Protein AF-A0AAV0WWR8-F1 (afdb_monomer_lite)

Sequence (101 aa):
MCLQFKRTRKQPNRYENFVVLEKTGEENEGECNIGTEEEYWRRVAYYRIIDTLIINLKSRFSTESLLLATSIDSFLKMDLKNSEYFINQYQENCENLKIFF

Structure (mmCIF, N/CA/C/O backbone):
data_AF-A0AAV0WWR8-F1
#
_entry.id   AF-A0AAV0WWR8-F1
#
loop_
_atom_site.group_PDB
_atom_site.id
_atom_site.type_symbol
_atom_site.label_atom_id
_atom_site.label_alt_id
_atom_site.label_comp_id
_atom_site.label_asym_id
_atom_site.label_entity_id
_atom_site.label_seq_id
_atom_site.pdbx_PDB_ins_code
_atom_site.Cartn_x
_atom_site.Cartn_y
_atom_site.Cartn_z
_atom_site.occupancy
_atom_site.B_iso_or_equiv
_atom_site.auth_seq_id
_atom_site.auth_comp_id
_atom_site.auth_asym_id
_atom_site.auth_atom_id
_atom_site.pdbx_PDB_model_num
ATOM 1 N N . MET A 1 1 ? -23.432 39.326 -24.825 1.00 35.78 1 MET A N 1
ATOM 2 C CA . MET A 1 1 ? -22.090 39.025 -25.371 1.00 35.78 1 MET A CA 1
ATOM 3 C C . MET A 1 1 ? -21.437 37.988 -24.472 1.00 35.78 1 MET A C 1
ATOM 5 O O . MET A 1 1 ? -21.212 38.285 -23.308 1.00 35.78 1 MET A O 1
ATOM 9 N N . CYS A 1 2 ? -21.210 36.769 -24.964 1.00 38.88 2 CYS A N 1
ATOM 10 C CA . CYS A 1 2 ? -20.562 35.703 -24.195 1.00 38.88 2 CYS A CA 1
ATOM 11 C C . CYS A 1 2 ? -19.036 35.831 -24.307 1.00 38.88 2 CYS A C 1
ATOM 13 O O . CYS A 1 2 ? -18.501 35.772 -25.411 1.00 38.88 2 CYS A O 1
ATOM 15 N N . LEU A 1 3 ? -18.338 35.987 -23.180 1.00 51.50 3 LEU A N 1
ATOM 16 C CA . LEU A 1 3 ? -16.876 35.920 -23.124 1.00 51.50 3 LEU A CA 1
ATOM 17 C C . LEU A 1 3 ? -16.445 34.447 -23.089 1.00 51.50 3 LEU A C 1
ATOM 19 O O . LEU A 1 3 ? -16.600 33.759 -22.082 1.00 51.50 3 LEU A O 1
ATOM 23 N N . GLN A 1 4 ? -15.917 33.950 -24.206 1.00 57.00 4 GLN A N 1
ATOM 24 C CA . GLN A 1 4 ? -15.276 32.638 -24.280 1.00 57.00 4 GLN A CA 1
ATOM 25 C C . GLN A 1 4 ? -13.902 32.698 -23.600 1.00 57.00 4 GLN A C 1
ATOM 27 O O . GLN A 1 4 ? -12.932 33.186 -24.179 1.00 57.00 4 GLN A O 1
ATOM 32 N N . PHE A 1 5 ? -13.787 32.150 -22.390 1.00 59.22 5 PHE A N 1
ATOM 33 C CA . PHE A 1 5 ? -12.481 31.838 -21.810 1.00 59.22 5 PHE A CA 1
ATOM 34 C C . PHE A 1 5 ? -11.901 30.605 -22.515 1.00 59.22 5 PHE A C 1
ATOM 36 O O . PHE A 1 5 ? -12.235 29.459 -22.207 1.00 59.22 5 PHE A O 1
ATOM 43 N N . LYS A 1 6 ? -11.028 30.842 -23.500 1.00 64.75 6 LYS A N 1
ATOM 44 C CA . LYS A 1 6 ? -10.197 29.801 -24.117 1.00 64.75 6 LYS A CA 1
ATOM 45 C C . LYS A 1 6 ? -9.261 29.248 -23.037 1.00 64.75 6 LYS A C 1
ATOM 47 O O . LYS A 1 6 ? -8.410 29.973 -22.531 1.00 64.75 6 LYS A O 1
ATOM 52 N N . ARG A 1 7 ? -9.411 27.972 -22.667 1.00 64.69 7 ARG A N 1
ATOM 53 C CA . ARG A 1 7 ? -8.476 27.299 -21.751 1.00 64.69 7 ARG A CA 1
ATOM 54 C C . ARG A 1 7 ? -7.090 27.244 -22.398 1.00 64.69 7 ARG A C 1
ATOM 56 O O . ARG A 1 7 ? -6.886 26.495 -23.350 1.00 64.69 7 ARG A O 1
ATOM 63 N N . THR A 1 8 ? -6.134 28.004 -21.877 1.00 64.69 8 THR A N 1
ATOM 64 C CA . THR A 1 8 ? -4.715 27.868 -22.220 1.00 64.69 8 THR A CA 1
ATOM 65 C C . THR A 1 8 ? -4.133 26.712 -21.418 1.00 64.69 8 THR A C 1
ATOM 67 O O . THR A 1 8 ? -4.041 26.760 -20.193 1.00 64.69 8 THR A O 1
ATOM 70 N N . ARG A 1 9 ? -3.769 25.631 -22.109 1.00 60.53 9 ARG A N 1
ATOM 71 C CA . ARG A 1 9 ? -3.158 24.450 -21.497 1.00 60.53 9 ARG A CA 1
ATOM 72 C C . ARG A 1 9 ? -1.724 24.810 -21.092 1.00 60.53 9 ARG A C 1
ATOM 74 O O . ARG A 1 9 ? -0.856 24.892 -21.954 1.00 60.53 9 ARG A O 1
ATOM 81 N N . LYS A 1 10 ? -1.468 25.055 -19.803 1.00 65.12 10 LYS A N 1
ATOM 82 C CA . LYS A 1 10 ? -0.091 25.115 -19.290 1.00 65.12 10 LYS A CA 1
ATOM 83 C C . LYS A 1 10 ? 0.452 23.688 -19.251 1.00 65.12 10 LYS A C 1
ATOM 85 O O . LYS A 1 10 ? -0.180 22.812 -18.661 1.00 65.12 10 LYS A O 1
ATOM 90 N N . GLN A 1 11 ? 1.568 23.440 -19.934 1.00 56.38 11 GLN A N 1
ATOM 91 C CA . GLN A 1 11 ? 2.267 22.164 -19.808 1.00 56.38 11 GLN A CA 1
ATOM 92 C C . GLN A 1 11 ? 2.705 21.969 -18.346 1.00 56.38 11 GLN A C 1
ATOM 94 O O . GLN A 1 11 ? 3.025 22.953 -17.675 1.00 56.38 11 GLN A O 1
ATOM 99 N N . PRO A 1 12 ? 2.681 20.735 -17.820 1.00 56.72 12 PRO A N 1
ATOM 100 C CA . PRO A 1 12 ? 3.193 20.474 -16.484 1.00 56.72 12 PRO A CA 1
ATOM 101 C C . PRO A 1 12 ? 4.699 20.771 -16.451 1.00 56.72 12 PRO A C 1
ATOM 103 O O . PRO A 1 12 ? 5.452 20.231 -17.255 1.00 56.72 12 PRO A O 1
ATOM 106 N N . ASN A 1 13 ? 5.136 21.585 -15.486 1.00 59.31 13 ASN A N 1
ATOM 107 C CA . ASN A 1 13 ? 6.536 21.982 -15.251 1.00 59.31 13 ASN A CA 1
ATOM 108 C C . ASN A 1 13 ? 7.477 20.819 -14.864 1.00 59.31 13 ASN A C 1
ATOM 110 O O . ASN A 1 13 ? 8.601 21.052 -14.440 1.00 59.31 13 ASN A O 1
ATOM 114 N N . ARG A 1 14 ? 7.035 19.561 -14.957 1.00 58.59 14 ARG A N 1
ATOM 115 C CA . ARG A 1 14 ? 7.737 18.404 -14.390 1.00 58.59 14 ARG A CA 1
ATOM 116 C C . ARG A 1 14 ? 8.264 17.463 -15.470 1.00 58.59 14 ARG A C 1
ATOM 118 O O . ARG A 1 14 ? 7.955 16.276 -15.472 1.00 58.59 14 ARG A O 1
ATOM 125 N N . TYR A 1 15 ? 9.077 18.007 -16.366 1.00 58.41 15 TYR A N 1
ATOM 126 C CA . TYR A 1 15 ? 9.932 17.231 -17.265 1.00 58.41 15 TYR A CA 1
ATOM 127 C C . TYR A 1 15 ? 11.335 17.848 -17.290 1.00 58.41 15 TYR A C 1
ATOM 129 O O . TYR A 1 15 ? 11.802 18.306 -18.324 1.00 58.41 15 TYR A O 1
ATOM 137 N N . GLU A 1 16 ? 12.010 17.884 -16.139 1.00 54.75 16 GLU A N 1
ATOM 138 C CA . GLU A 1 16 ? 13.373 18.436 -16.032 1.00 54.75 16 GLU A CA 1
ATOM 139 C C . GLU A 1 16 ? 14.470 17.507 -16.577 1.00 54.75 16 GLU A C 1
ATOM 141 O O . GLU A 1 16 ? 15.629 17.886 -16.583 1.00 54.75 16 GLU A O 1
ATOM 146 N N . ASN A 1 17 ? 14.143 16.315 -17.085 1.00 54.00 17 ASN A N 1
ATOM 147 C CA . ASN A 1 17 ? 15.151 15.380 -17.590 1.00 54.00 17 ASN A CA 1
ATOM 148 C C . ASN A 1 17 ? 14.692 14.705 -18.884 1.00 54.00 17 ASN A C 1
ATOM 150 O O . ASN A 1 17 ? 14.363 13.518 -18.892 1.00 54.00 17 ASN A O 1
ATOM 154 N N . PHE A 1 18 ? 14.673 15.442 -19.993 1.00 57.75 18 PHE A N 1
ATOM 155 C CA . PHE A 1 18 ? 14.792 14.809 -21.303 1.00 57.75 18 PHE A CA 1
ATOM 156 C C . PHE A 1 18 ? 16.233 14.990 -21.780 1.00 57.75 18 PHE A C 1
ATOM 158 O O . PHE A 1 18 ? 16.715 16.107 -21.933 1.00 57.75 18 PHE A O 1
ATOM 165 N N . VAL A 1 19 ? 16.942 13.880 -21.981 1.00 57.47 19 VAL A N 1
ATOM 166 C CA . VAL A 1 19 ? 18.225 13.917 -22.685 1.00 57.47 19 VAL A CA 1
ATOM 167 C C . VAL A 1 19 ? 17.886 14.075 -24.159 1.00 57.47 19 VAL A C 1
ATOM 169 O O . VAL A 1 19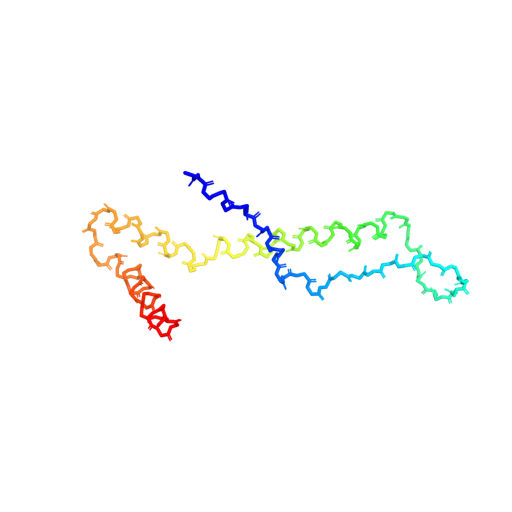 ? 17.380 13.145 -24.789 1.00 57.47 19 VAL A O 1
ATOM 172 N N . VAL A 1 20 ? 18.109 15.275 -24.686 1.00 48.94 20 VAL A N 1
ATOM 173 C CA . VAL A 1 20 ? 18.100 15.527 -26.125 1.00 48.94 20 VAL A CA 1
ATOM 174 C C . VAL A 1 20 ? 19.257 14.732 -26.722 1.00 48.94 20 VAL A C 1
ATOM 176 O O . VAL A 1 20 ? 20.417 15.080 -26.534 1.00 48.94 20 VAL A O 1
ATOM 179 N N . 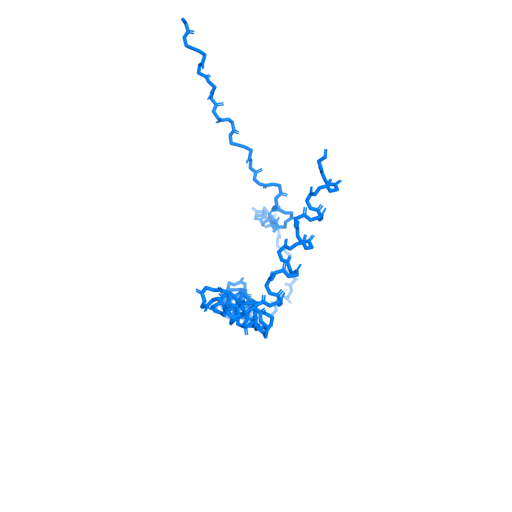LEU A 1 21 ? 18.953 13.635 -27.412 1.00 48.34 21 LEU A N 1
ATOM 180 C CA . LEU A 1 21 ? 19.919 12.976 -28.286 1.00 48.34 21 LEU A CA 1
ATOM 181 C C . LEU A 1 21 ? 19.866 13.685 -29.641 1.00 48.34 21 LEU A C 1
ATOM 183 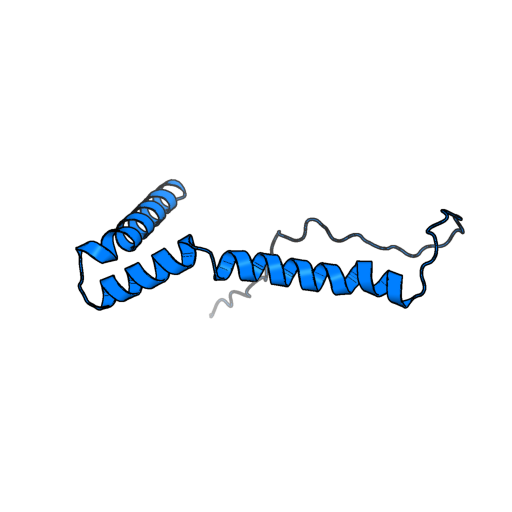O O . LEU A 1 21 ? 19.185 13.243 -30.565 1.00 48.34 21 LEU A O 1
ATOM 187 N N . GLU A 1 22 ? 20.552 14.822 -29.736 1.00 44.53 22 GLU A N 1
ATOM 188 C CA . GLU A 1 22 ? 20.887 15.432 -31.020 1.00 44.53 22 GLU A CA 1
ATOM 189 C C . GLU A 1 22 ? 21.882 14.511 -31.734 1.00 44.53 22 GLU A C 1
ATOM 191 O O . GLU A 1 22 ? 23.047 14.400 -31.357 1.00 44.53 22 GLU A O 1
A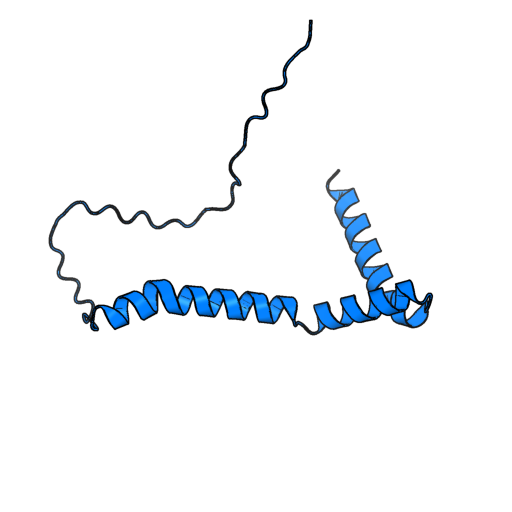TOM 196 N N . LYS A 1 23 ? 21.413 13.805 -32.767 1.00 61.66 23 LYS A N 1
ATOM 197 C CA . LYS A 1 23 ? 22.304 13.221 -33.770 1.00 61.66 23 LYS A CA 1
ATOM 198 C C . LYS A 1 23 ? 22.710 14.331 -34.733 1.00 61.66 23 LYS A C 1
ATOM 200 O O . LYS A 1 23 ? 22.009 14.586 -35.709 1.00 61.66 23 LYS A O 1
ATOM 205 N N . THR A 1 24 ? 23.868 14.923 -34.482 1.00 47.69 24 THR A N 1
ATOM 206 C CA . THR A 1 24 ? 24.625 15.657 -35.500 1.00 47.69 24 THR A CA 1
ATOM 207 C C . THR A 1 24 ? 26.046 15.117 -35.464 1.00 47.69 24 THR A C 1
ATOM 209 O O . THR A 1 24 ? 26.644 15.027 -34.397 1.00 47.69 24 THR 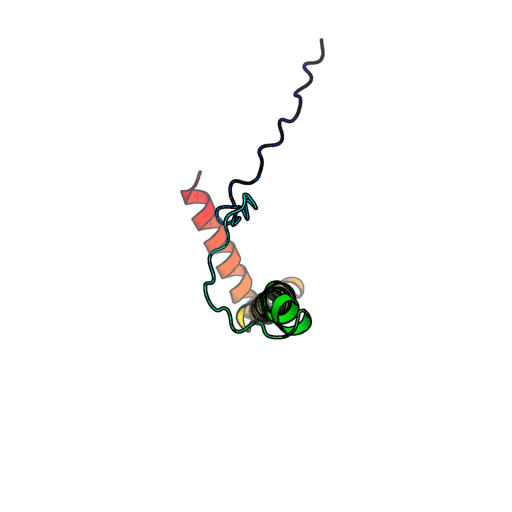A O 1
ATOM 212 N N . GLY A 1 25 ? 26.495 14.597 -36.606 1.00 50.38 25 GLY A N 1
ATOM 213 C CA . GLY A 1 25 ? 27.624 13.681 -36.690 1.00 50.38 25 GLY A CA 1
ATOM 214 C C . GLY A 1 25 ? 28.963 14.274 -36.275 1.00 50.38 25 GLY A C 1
ATOM 215 O O . GLY A 1 25 ? 29.290 15.386 -36.659 1.00 50.38 25 GLY A O 1
ATOM 216 N N . GLU A 1 26 ? 29.735 13.470 -35.555 1.00 42.44 26 GLU A N 1
ATOM 217 C CA . GLU A 1 26 ? 31.140 13.186 -35.841 1.00 42.44 26 GLU A CA 1
ATOM 218 C C . GLU A 1 26 ? 31.528 11.958 -35.012 1.00 42.44 26 GLU A C 1
ATOM 220 O O . GLU A 1 26 ? 31.105 11.800 -33.863 1.00 42.44 26 GLU A O 1
ATOM 225 N N . GLU A 1 27 ? 32.248 11.041 -35.642 1.00 51.06 27 GLU A N 1
ATOM 226 C CA . GLU A 1 27 ? 32.676 9.763 -35.088 1.00 51.06 27 GLU A CA 1
ATOM 227 C C . GLU A 1 27 ? 33.532 10.015 -33.841 1.00 51.06 27 GLU A C 1
ATOM 229 O O . GLU A 1 27 ? 34.658 10.490 -33.931 1.00 51.06 27 GLU A O 1
ATOM 234 N N . ASN A 1 28 ? 32.994 9.719 -32.659 1.00 42.88 28 ASN A N 1
ATOM 235 C CA . ASN A 1 28 ? 33.811 9.526 -31.471 1.00 42.88 28 ASN A CA 1
ATOM 236 C C . ASN A 1 28 ? 33.642 8.079 -31.036 1.00 42.88 28 ASN A C 1
ATOM 238 O O . ASN A 1 28 ? 32.622 7.694 -30.457 1.00 42.88 28 ASN A O 1
ATOM 242 N N . GLU A 1 29 ? 34.668 7.295 -31.354 1.00 47.41 29 GLU A N 1
ATOM 243 C CA . GLU A 1 29 ? 34.975 5.981 -30.801 1.00 47.41 29 GLU A CA 1
ATOM 244 C C . GLU A 1 29 ? 35.194 6.102 -29.283 1.00 47.41 29 GLU A C 1
ATOM 246 O O . GLU A 1 29 ? 36.294 5.987 -28.755 1.00 47.41 29 GLU A O 1
ATOM 251 N N . GLY A 1 30 ? 34.122 6.374 -28.545 1.00 45.91 30 GLY A N 1
ATOM 252 C CA . GLY A 1 30 ? 34.030 5.957 -27.162 1.00 45.91 30 GLY A CA 1
ATOM 253 C C . GLY A 1 30 ? 33.574 4.514 -27.199 1.00 45.91 30 GLY A C 1
ATOM 254 O O . GLY A 1 30 ? 32.393 4.278 -27.453 1.00 45.91 30 GLY A O 1
ATOM 255 N N . GLU A 1 31 ? 34.501 3.577 -26.993 1.00 51.44 31 GLU A N 1
ATOM 256 C CA . GLU A 1 31 ? 34.247 2.148 -26.795 1.00 51.44 31 GLU A CA 1
ATOM 257 C C . GLU A 1 31 ? 33.182 1.934 -25.706 1.00 51.44 31 GLU A C 1
ATOM 259 O O . GLU A 1 31 ? 33.442 1.609 -24.548 1.00 51.44 31 GLU A O 1
ATOM 264 N N . CYS A 1 32 ? 31.920 2.080 -26.084 1.00 48.47 32 CYS A N 1
ATOM 265 C CA . CYS A 1 32 ? 30.866 1.299 -25.497 1.00 48.47 32 CYS A CA 1
ATOM 266 C C . CYS A 1 32 ? 31.180 -0.097 -26.007 1.00 48.47 32 CYS A C 1
ATOM 268 O O . CYS A 1 32 ? 31.147 -0.304 -27.214 1.00 48.47 32 CYS A O 1
ATOM 270 N N . ASN A 1 33 ? 31.528 -1.040 -25.135 1.00 57.12 33 ASN A N 1
ATOM 271 C CA . ASN A 1 33 ? 31.433 -2.448 -25.501 1.00 57.12 33 ASN A CA 1
ATOM 272 C C . ASN A 1 33 ? 30.026 -2.632 -26.078 1.00 57.12 33 ASN A C 1
ATOM 274 O O . ASN A 1 33 ? 29.051 -2.569 -25.323 1.00 57.12 33 ASN A O 1
ATOM 278 N N . ILE A 1 34 ? 29.918 -2.720 -27.409 1.00 57.69 34 ILE A N 1
ATOM 279 C CA . ILE A 1 34 ? 28.649 -2.883 -28.104 1.00 57.69 34 ILE A CA 1
ATOM 280 C C . ILE A 1 34 ? 28.261 -4.326 -27.820 1.00 57.69 34 ILE A C 1
ATOM 282 O O . ILE A 1 34 ? 28.508 -5.244 -28.598 1.00 57.69 34 ILE A O 1
ATOM 286 N N . GLY A 1 35 ? 27.676 -4.520 -26.640 1.00 64.62 35 GLY A N 1
ATOM 287 C CA . GLY A 1 35 ? 26.691 -5.555 -26.449 1.00 64.62 35 GLY A CA 1
ATOM 288 C C . GLY A 1 35 ? 25.725 -5.492 -27.621 1.00 64.62 35 GLY A C 1
ATOM 289 O O . GLY A 1 35 ? 25.444 -4.405 -28.136 1.00 64.62 35 GLY A O 1
ATOM 290 N N . THR A 1 36 ? 25.272 -6.659 -28.068 1.00 82.25 36 THR A N 1
ATOM 291 C CA . THR A 1 36 ? 24.314 -6.799 -29.173 1.00 82.25 36 THR A CA 1
ATOM 292 C C . THR A 1 36 ? 23.201 -5.742 -29.097 1.00 82.25 36 THR A C 1
ATOM 294 O O . THR A 1 36 ? 22.873 -5.250 -28.018 1.00 82.25 36 THR A O 1
ATOM 297 N N . GLU A 1 37 ? 22.577 -5.392 -30.225 1.00 83.44 37 GLU A N 1
ATOM 298 C CA . GLU A 1 37 ? 21.445 -4.445 -30.258 1.00 83.44 37 GLU A CA 1
ATOM 299 C C . GLU A 1 37 ? 20.398 -4.742 -29.158 1.00 83.44 37 GLU A C 1
ATOM 301 O O . GLU A 1 37 ? 19.849 -3.842 -28.518 1.00 83.44 37 GLU A O 1
ATOM 306 N N . GLU A 1 38 ? 20.205 -6.024 -28.856 1.00 85.25 38 GLU A N 1
ATOM 307 C CA . GLU A 1 38 ? 19.378 -6.514 -27.759 1.00 85.25 38 GLU A CA 1
ATOM 308 C C . GLU A 1 38 ? 19.814 -6.007 -26.375 1.00 85.25 38 GLU A C 1
ATOM 310 O O . GLU A 1 38 ? 18.967 -5.633 -25.565 1.00 85.25 38 GLU A O 1
ATOM 315 N N . GLU A 1 39 ? 21.111 -5.992 -26.065 1.00 86.44 39 GLU A N 1
ATOM 316 C CA . GLU A 1 39 ? 21.650 -5.492 -24.795 1.00 86.44 39 GLU A CA 1
ATOM 317 C C . GLU A 1 39 ? 21.459 -3.983 -24.637 1.00 86.44 39 GLU A C 1
ATOM 319 O O . GLU A 1 39 ? 21.145 -3.516 -23.534 1.00 86.44 39 GLU A O 1
ATOM 324 N N . TYR A 1 40 ? 21.581 -3.227 -25.732 1.00 87.31 40 TYR A N 1
ATOM 325 C CA . TYR A 1 40 ? 21.299 -1.794 -25.739 1.00 87.31 40 TYR A CA 1
ATOM 326 C C . TYR A 1 40 ? 19.833 -1.522 -25.372 1.00 87.31 40 TYR A C 1
ATOM 328 O O . TYR A 1 40 ? 19.555 -0.820 -24.393 1.00 87.31 40 TYR A O 1
ATOM 336 N N . TRP A 1 41 ? 18.882 -2.142 -26.080 1.00 88.56 41 TRP A N 1
ATOM 337 C CA . TRP A 1 41 ? 17.450 -1.966 -25.804 1.00 88.56 41 TRP A CA 1
ATOM 338 C C . TRP A 1 41 ? 17.047 -2.470 -24.416 1.00 88.56 41 TRP A C 1
ATOM 340 O O . TRP A 1 41 ? 16.194 -1.868 -23.753 1.00 88.56 41 TRP A O 1
ATOM 350 N N . ARG A 1 42 ? 17.702 -3.529 -23.926 1.00 90.31 42 ARG A N 1
ATOM 351 C CA . ARG A 1 42 ? 17.523 -4.046 -22.562 1.00 90.31 42 ARG A CA 1
ATOM 352 C C . ARG A 1 42 ? 17.835 -3.009 -21.498 1.00 90.31 42 ARG A C 1
ATOM 354 O O . ARG A 1 42 ? 17.012 -2.793 -20.610 1.00 90.31 42 ARG A O 1
ATOM 361 N N . ARG A 1 43 ? 18.978 -2.330 -21.613 1.00 86.44 43 ARG A N 1
ATOM 362 C CA . ARG A 1 43 ? 19.380 -1.288 -20.659 1.00 86.44 43 ARG A CA 1
ATOM 363 C C . ARG A 1 43 ? 18.564 -0.009 -20.806 1.00 86.44 43 ARG A C 1
ATOM 365 O O . ARG A 1 43 ? 18.166 0.575 -19.802 1.00 86.44 43 ARG A O 1
ATOM 372 N N . VAL A 1 44 ? 18.327 0.434 -22.038 1.00 86.69 44 VAL A N 1
ATOM 373 C CA . VAL A 1 44 ? 17.739 1.756 -22.301 1.00 86.69 44 VAL A CA 1
ATOM 374 C C . VAL A 1 44 ? 16.229 1.773 -22.086 1.00 86.69 44 VAL A C 1
ATOM 376 O O . VAL A 1 44 ? 15.713 2.743 -21.532 1.00 86.69 44 VAL A O 1
ATOM 379 N N . ALA A 1 45 ? 15.518 0.718 -22.486 1.00 86.31 45 ALA A N 1
ATOM 380 C CA . ALA A 1 45 ? 14.059 0.680 -22.430 1.00 86.31 45 ALA A CA 1
ATOM 381 C C . ALA A 1 45 ? 13.550 -0.308 -21.377 1.00 86.31 45 ALA A C 1
ATOM 383 O O . ALA A 1 45 ? 12.844 0.090 -20.449 1.00 86.31 45 ALA A O 1
ATOM 384 N N . TYR A 1 46 ? 13.918 -1.587 -21.493 1.00 91.88 46 TYR A N 1
ATOM 385 C CA . TYR A 1 46 ? 13.271 -2.637 -20.704 1.00 91.88 46 TYR A CA 1
ATOM 386 C C . TYR A 1 46 ? 13.528 -2.501 -19.200 1.00 91.88 46 TYR A C 1
ATOM 388 O O . TYR A 1 46 ? 12.571 -2.519 -18.428 1.00 91.88 46 TYR A O 1
ATOM 396 N N . TYR A 1 47 ? 14.775 -2.290 -18.769 1.00 93.56 47 TYR A N 1
ATOM 397 C CA . TYR A 1 47 ? 15.067 -2.107 -17.343 1.00 93.56 47 TYR A CA 1
ATOM 398 C C . TYR A 1 47 ? 14.406 -0.862 -16.763 1.00 93.56 47 TYR A C 1
ATOM 400 O O . TYR A 1 47 ? 13.809 -0.950 -15.699 1.00 93.56 47 TYR A O 1
ATOM 408 N N . ARG A 1 48 ? 14.375 0.262 -17.490 1.00 91.88 48 ARG A N 1
ATOM 409 C CA . ARG A 1 48 ? 13.672 1.467 -17.017 1.00 91.88 48 ARG A CA 1
ATOM 410 C C . ARG A 1 48 ? 12.183 1.224 -16.787 1.00 91.88 48 ARG A C 1
ATOM 412 O O . ARG A 1 48 ? 11.628 1.694 -15.794 1.00 91.88 48 ARG A O 1
ATOM 419 N N . ILE A 1 49 ? 11.534 0.499 -17.699 1.00 94.81 49 ILE A N 1
ATOM 420 C CA . ILE A 1 49 ? 10.120 0.132 -17.559 1.00 94.81 49 ILE A CA 1
ATOM 421 C C . ILE A 1 49 ? 9.937 -0.769 -16.335 1.00 94.81 49 ILE A C 1
ATOM 423 O O . ILE A 1 49 ? 9.072 -0.497 -15.504 1.00 94.81 49 ILE A O 1
ATOM 427 N N . ILE A 1 50 ? 10.769 -1.804 -16.193 1.00 96.50 50 ILE A N 1
ATOM 428 C CA . ILE A 1 50 ? 10.708 -2.746 -15.069 1.00 96.50 50 ILE A CA 1
ATOM 429 C C . ILE A 1 50 ? 10.942 -2.030 -13.735 1.00 96.50 50 ILE A C 1
ATOM 431 O O . ILE A 1 50 ? 10.148 -2.198 -12.814 1.00 96.50 50 ILE A O 1
ATOM 435 N N . ASP A 1 51 ? 11.961 -1.182 -13.636 1.00 95.25 51 ASP A N 1
ATOM 436 C CA . ASP A 1 51 ? 12.266 -0.414 -12.429 1.00 95.25 51 ASP A CA 1
ATOM 437 C C . ASP A 1 51 ? 11.098 0.497 -12.047 1.00 95.25 51 ASP A C 1
ATOM 439 O O . ASP A 1 51 ? 10.686 0.541 -10.888 1.00 95.25 51 ASP A O 1
ATOM 443 N N . THR A 1 52 ? 10.495 1.165 -13.034 1.00 95.19 52 THR A N 1
ATOM 444 C CA . THR A 1 52 ? 9.310 2.007 -12.823 1.00 95.19 52 THR A CA 1
ATOM 445 C C . THR A 1 52 ? 8.136 1.188 -12.287 1.00 95.19 52 THR A C 1
ATOM 447 O O . THR A 1 52 ? 7.453 1.615 -11.354 1.00 95.19 52 THR A O 1
ATOM 450 N N . LEU A 1 53 ? 7.900 -0.003 -12.843 1.00 95.81 53 LEU A N 1
ATOM 451 C CA . LEU A 1 53 ? 6.870 -0.913 -12.346 1.00 95.81 53 LEU A CA 1
ATOM 452 C C . LEU A 1 53 ? 7.165 -1.340 -10.907 1.00 95.81 53 LEU A C 1
ATOM 454 O O . LEU A 1 53 ? 6.275 -1.261 -10.065 1.00 95.81 53 LEU A O 1
ATOM 458 N N . ILE A 1 54 ? 8.403 -1.727 -10.599 1.00 95.12 54 ILE A N 1
ATOM 459 C CA . ILE A 1 54 ? 8.811 -2.141 -9.251 1.00 95.12 54 ILE A CA 1
ATOM 460 C C . ILE A 1 54 ? 8.600 -1.008 -8.245 1.00 95.12 54 ILE A C 1
ATOM 462 O O . ILE A 1 54 ? 8.030 -1.243 -7.181 1.00 95.12 54 ILE A O 1
ATOM 466 N N . ILE A 1 55 ? 9.027 0.215 -8.567 1.00 93.88 55 ILE A N 1
ATOM 467 C CA . ILE A 1 55 ? 8.867 1.384 -7.691 1.00 93.88 55 ILE A CA 1
ATOM 468 C C . ILE A 1 55 ? 7.383 1.638 -7.408 1.00 93.88 55 ILE A C 1
ATOM 470 O O . ILE A 1 55 ? 6.983 1.767 -6.249 1.00 93.88 55 ILE A O 1
ATOM 474 N N . ASN A 1 56 ? 6.552 1.643 -8.450 1.00 92.75 56 ASN A N 1
ATOM 475 C CA . ASN A 1 56 ? 5.119 1.876 -8.303 1.00 92.75 56 ASN A CA 1
ATOM 476 C C . ASN A 1 56 ? 4.423 0.753 -7.527 1.00 92.75 56 ASN A C 1
ATOM 478 O O . ASN A 1 56 ? 3.559 1.029 -6.699 1.00 92.75 56 ASN A O 1
ATOM 482 N N . LEU A 1 57 ? 4.803 -0.507 -7.751 1.00 92.31 57 LEU A N 1
ATOM 483 C CA . LEU A 1 57 ? 4.264 -1.646 -7.008 1.00 92.31 57 LEU A CA 1
ATOM 484 C C . LEU A 1 57 ? 4.661 -1.587 -5.531 1.00 92.31 57 LEU A C 1
ATOM 486 O O . LEU A 1 57 ? 3.805 -1.787 -4.676 1.00 92.31 57 LEU A O 1
ATOM 490 N N . LYS A 1 58 ? 5.918 -1.253 -5.220 1.00 92.12 58 LYS A N 1
ATOM 491 C CA . LYS A 1 58 ? 6.375 -1.060 -3.835 1.00 92.12 58 LYS A CA 1
ATOM 492 C C . LYS A 1 58 ? 5.599 0.043 -3.127 1.00 92.12 58 LYS A C 1
ATOM 494 O O . LYS A 1 58 ? 5.229 -0.130 -1.974 1.00 92.12 58 LYS A O 1
ATOM 499 N N . SER A 1 59 ? 5.340 1.153 -3.815 1.00 89.69 59 SER A N 1
ATOM 500 C CA . SER A 1 59 ? 4.540 2.249 -3.266 1.00 89.69 59 SER A CA 1
ATOM 501 C C . SER A 1 59 ? 3.077 1.837 -3.065 1.00 89.69 59 SER A C 1
ATOM 503 O O . SER A 1 59 ? 2.526 2.054 -1.991 1.00 89.69 59 SER A O 1
ATOM 505 N N . ARG A 1 60 ? 2.458 1.190 -4.061 1.00 88.56 60 ARG A N 1
ATOM 506 C CA . ARG A 1 60 ? 1.043 0.788 -4.023 1.00 88.56 60 ARG A CA 1
ATOM 507 C C . ARG A 1 60 ? 0.751 -0.323 -3.013 1.00 88.56 60 ARG A C 1
ATOM 509 O O . ARG A 1 60 ? -0.333 -0.352 -2.444 1.00 88.56 60 ARG A O 1
ATOM 516 N N . PHE A 1 61 ? 1.686 -1.245 -2.821 1.00 91.44 61 PHE A N 1
ATOM 517 C CA . PHE A 1 61 ? 1.564 -2.370 -1.891 1.00 91.44 61 PHE A CA 1
ATOM 518 C C . PHE A 1 61 ? 2.443 -2.180 -0.651 1.00 91.44 61 PHE A C 1
ATOM 520 O O . PHE A 1 61 ? 2.896 -3.155 -0.052 1.00 91.44 61 PHE A O 1
ATOM 527 N N . SER A 1 62 ? 2.703 -0.927 -0.272 1.00 93.75 62 SER A N 1
ATOM 528 C CA . SER A 1 62 ? 3.418 -0.626 0.962 1.00 93.75 62 SER A CA 1
ATOM 529 C C . SER A 1 62 ? 2.576 -0.996 2.183 1.00 93.75 62 SER A C 1
ATOM 531 O O . SER A 1 62 ? 1.343 -1.055 2.139 1.00 93.75 62 SER A O 1
ATOM 533 N N . THR A 1 63 ? 3.254 -1.216 3.304 1.00 94.81 63 THR A N 1
ATOM 534 C CA . THR A 1 63 ? 2.611 -1.428 4.605 1.00 94.81 63 THR A CA 1
ATOM 535 C C . THR A 1 63 ? 1.734 -0.242 4.998 1.00 94.81 63 THR A C 1
ATOM 537 O O . THR A 1 63 ? 0.634 -0.443 5.500 1.00 94.81 63 THR A O 1
ATOM 540 N N . GLU A 1 64 ? 2.182 0.981 4.708 1.00 92.75 64 GLU A N 1
ATOM 541 C CA . GLU A 1 64 ? 1.420 2.216 4.923 1.00 92.75 64 GLU A CA 1
ATOM 542 C C . GLU A 1 64 ? 0.142 2.250 4.078 1.00 92.75 64 GLU A C 1
ATOM 544 O O . GLU A 1 64 ? -0.935 2.517 4.607 1.00 92.75 64 GLU A O 1
ATOM 549 N N . SER A 1 65 ? 0.225 1.915 2.783 1.00 92.19 65 SER A N 1
ATOM 550 C CA . SER A 1 65 ? -0.954 1.879 1.909 1.00 92.19 65 SER A CA 1
ATOM 551 C C . SER A 1 65 ? -1.948 0.811 2.352 1.00 92.19 65 SER A C 1
ATOM 553 O O . SER A 1 65 ? -3.156 1.029 2.257 1.00 92.19 65 SER A O 1
ATOM 555 N N . LEU A 1 66 ? -1.461 -0.341 2.818 1.00 94.81 66 LEU A N 1
ATOM 556 C CA . LEU A 1 66 ? -2.317 -1.393 3.353 1.00 94.81 66 LEU A CA 1
ATOM 557 C C . LEU A 1 66 ? -3.007 -0.931 4.641 1.00 94.81 66 LEU A C 1
ATOM 559 O O . LEU A 1 66 ? -4.224 -1.057 4.748 1.00 94.81 66 LEU A O 1
ATOM 563 N N . LEU A 1 67 ? -2.252 -0.350 5.578 1.00 95.69 67 LEU A N 1
ATOM 564 C CA . LEU A 1 67 ? -2.771 0.181 6.838 1.00 95.69 67 LEU A CA 1
ATOM 565 C C . LEU A 1 67 ? -3.837 1.260 6.597 1.00 95.69 67 LEU A C 1
ATOM 567 O O . LEU A 1 67 ? -4.919 1.226 7.195 1.00 95.69 67 LEU A O 1
ATOM 571 N N . LEU A 1 68 ? -3.575 2.178 5.665 1.00 94.88 68 LEU A N 1
ATOM 572 C CA . LEU A 1 68 ? -4.526 3.207 5.260 1.00 94.88 68 LEU A CA 1
ATOM 573 C C . LEU A 1 68 ? -5.796 2.591 4.658 1.00 94.88 68 LEU A C 1
ATOM 575 O O . LEU A 1 68 ? -6.900 2.949 5.055 1.00 94.88 68 LEU A O 1
ATOM 579 N N . ALA A 1 69 ? -5.667 1.612 3.759 1.00 94.69 69 ALA A N 1
ATOM 580 C CA . ALA A 1 69 ? -6.823 0.933 3.176 1.00 94.69 69 ALA A CA 1
ATOM 581 C C . ALA A 1 69 ? -7.669 0.207 4.239 1.00 94.69 69 ALA A C 1
ATOM 583 O O . ALA A 1 69 ? -8.894 0.320 4.234 1.00 94.69 69 ALA A O 1
ATOM 584 N N . THR A 1 70 ? -7.031 -0.495 5.182 1.00 96.38 70 THR A N 1
ATOM 585 C CA . THR A 1 70 ? -7.736 -1.210 6.260 1.00 96.38 70 THR A CA 1
ATOM 586 C C . THR A 1 70 ? -8.415 -0.274 7.258 1.00 96.38 70 THR A C 1
ATOM 588 O O . THR A 1 70 ? -9.509 -0.570 7.741 1.00 96.38 70 THR A O 1
ATOM 591 N N . SER A 1 71 ? -7.801 0.873 7.555 1.00 97.00 71 SER A N 1
ATOM 592 C CA . SER A 1 71 ? -8.397 1.871 8.449 1.00 97.00 71 SER A CA 1
ATOM 593 C C . SER A 1 71 ? -9.561 2.609 7.783 1.00 97.00 71 SER A C 1
ATOM 595 O O . SER A 1 71 ? -10.565 2.856 8.447 1.00 97.00 71 SER A O 1
ATOM 597 N N . ILE A 1 72 ? -9.502 2.861 6.468 1.00 96.25 72 ILE A N 1
ATOM 598 C CA . ILE A 1 72 ? -10.644 3.364 5.683 1.00 96.25 72 ILE A CA 1
ATOM 599 C C . ILE A 1 72 ? -11.798 2.356 5.683 1.00 96.25 72 ILE A C 1
ATOM 601 O O . ILE A 1 72 ? -12.944 2.733 5.911 1.00 96.25 72 ILE A O 1
ATOM 605 N N . ASP A 1 73 ? -11.522 1.071 5.455 1.00 97.38 73 ASP A N 1
ATOM 606 C CA . ASP A 1 73 ? -12.556 0.030 5.513 1.00 97.38 73 ASP A CA 1
ATOM 607 C C . ASP A 1 73 ? -13.209 -0.041 6.907 1.00 97.38 73 ASP A C 1
ATOM 609 O O . ASP A 1 73 ? -14.432 -0.121 7.029 1.00 97.38 73 ASP A O 1
ATOM 613 N N . SER A 1 74 ? -12.409 0.089 7.969 1.00 97.69 74 SER A N 1
ATOM 614 C CA . SER A 1 74 ? -12.903 0.166 9.352 1.00 97.69 74 SER A CA 1
ATOM 615 C C . SER A 1 74 ? -13.752 1.418 9.598 1.00 97.69 74 SER A C 1
ATOM 617 O O . SER A 1 74 ? -14.803 1.338 10.233 1.00 97.69 74 SER A O 1
ATOM 619 N N . PHE A 1 75 ? -13.351 2.561 9.032 1.00 97.06 75 PHE A N 1
ATOM 620 C CA . PHE A 1 75 ? -14.117 3.806 9.082 1.00 97.06 75 PHE A CA 1
ATOM 621 C C . PHE A 1 75 ? -15.497 3.649 8.435 1.00 97.06 75 PHE A C 1
ATOM 623 O O . PHE A 1 75 ? -16.506 4.027 9.028 1.00 97.06 75 PHE A O 1
ATOM 630 N N . LEU A 1 76 ? -15.565 3.024 7.254 1.00 96.69 76 LEU A N 1
ATOM 631 C CA . LEU A 1 76 ? -16.830 2.747 6.559 1.00 96.69 76 LEU A CA 1
ATOM 632 C C . LEU A 1 76 ? -17.745 1.804 7.353 1.00 96.69 76 LEU A C 1
ATOM 634 O O . LEU A 1 76 ? -18.967 1.887 7.239 1.00 96.69 76 LEU A O 1
ATOM 638 N N . LYS A 1 77 ? -17.163 0.938 8.189 1.00 97.62 77 LYS A N 1
ATOM 639 C CA . LYS A 1 77 ? -17.884 0.055 9.119 1.00 97.62 77 LYS A CA 1
ATOM 640 C C . LYS A 1 77 ? -18.240 0.724 10.451 1.00 97.62 77 LYS A C 1
ATOM 642 O O . LYS A 1 77 ? -18.816 0.061 11.309 1.00 97.62 77 LYS A O 1
ATOM 647 N N . MET A 1 78 ? -17.935 2.013 10.619 1.00 95.81 78 MET A N 1
ATOM 648 C CA . MET A 1 78 ? -18.134 2.779 11.857 1.00 95.81 78 MET A CA 1
ATOM 649 C C . MET A 1 78 ? -17.353 2.221 13.064 1.00 95.81 78 MET A C 1
ATOM 651 O O . MET A 1 78 ? -17.742 2.434 14.212 1.00 95.81 78 MET A O 1
ATOM 655 N N . ASP A 1 79 ? -16.236 1.529 12.825 1.00 96.75 79 ASP A N 1
ATOM 656 C CA . ASP A 1 79 ? -15.315 1.101 13.879 1.00 96.75 79 ASP A CA 1
ATOM 657 C C . ASP A 1 79 ? -14.303 2.211 14.174 1.00 96.75 79 ASP A C 1
ATOM 659 O O . ASP A 1 79 ? -13.250 2.325 13.537 1.00 96.75 79 ASP A O 1
ATOM 663 N N . LEU A 1 80 ? -14.642 3.030 15.170 1.00 92.25 80 LEU A N 1
ATOM 664 C CA . LEU A 1 80 ? -13.888 4.231 15.510 1.00 92.25 80 LEU A CA 1
ATOM 665 C C . LEU A 1 80 ? -12.432 3.921 15.890 1.00 92.25 80 LEU A C 1
ATOM 667 O O . LEU A 1 80 ? -11.525 4.629 15.457 1.00 92.25 80 LEU A O 1
ATOM 671 N N . LYS A 1 81 ? -12.194 2.826 16.622 1.00 94.44 81 LYS A N 1
ATOM 672 C CA . LYS A 1 81 ? -10.859 2.461 17.114 1.00 94.44 81 LYS A CA 1
ATOM 673 C C . LYS A 1 81 ? -9.909 2.126 15.966 1.00 94.44 81 LYS A C 1
ATOM 675 O O . LYS A 1 81 ? -8.794 2.628 15.921 1.00 94.44 81 LYS A O 1
ATOM 680 N N . ASN A 1 82 ? -10.350 1.292 15.027 1.00 94.50 82 ASN A N 1
ATOM 681 C CA . ASN A 1 82 ? -9.501 0.870 13.909 1.00 94.50 82 ASN A CA 1
ATOM 682 C C . ASN A 1 82 ? -9.437 1.915 12.781 1.00 94.50 82 ASN A C 1
ATOM 684 O O . ASN A 1 82 ? -8.547 1.865 11.932 1.00 94.50 82 ASN A O 1
ATOM 688 N N . SER A 1 83 ? -10.351 2.888 12.783 1.00 96.31 83 SER A N 1
ATOM 689 C CA . SER A 1 83 ? -10.356 4.003 11.831 1.00 96.31 83 SER A CA 1
ATOM 690 C C . SER A 1 83 ? -9.437 5.177 12.192 1.00 96.31 83 SER A C 1
ATOM 692 O O . SER A 1 83 ? -9.190 6.031 11.341 1.00 96.31 83 SER A O 1
ATOM 694 N N . GLU A 1 84 ? -8.907 5.220 13.418 1.00 95.88 84 GLU A N 1
ATOM 695 C CA . GLU A 1 84 ? -8.125 6.348 13.949 1.00 95.88 84 GLU A CA 1
ATOM 696 C C . GLU A 1 84 ? -6.957 6.752 13.037 1.00 95.88 84 GLU A C 1
ATOM 698 O O . GLU A 1 84 ? -6.759 7.936 12.767 1.00 95.88 84 GLU A O 1
ATOM 703 N N . TYR A 1 85 ? -6.230 5.772 12.489 1.00 95.38 85 TYR A N 1
ATOM 704 C CA . TYR A 1 85 ? -5.101 6.030 11.591 1.00 95.38 85 TYR A CA 1
ATOM 705 C C . TYR A 1 85 ? -5.499 6.879 10.374 1.00 95.38 85 TYR A C 1
ATOM 707 O O . TYR A 1 85 ? -4.813 7.843 10.037 1.00 95.38 85 TYR A O 1
ATOM 715 N N . PHE A 1 86 ? -6.631 6.556 9.741 1.00 96.00 86 PHE A N 1
ATOM 716 C CA . PHE A 1 86 ? -7.152 7.318 8.608 1.00 96.00 86 PHE A CA 1
ATOM 717 C C . PHE A 1 86 ? -7.601 8.724 9.027 1.00 96.00 86 PHE A C 1
ATOM 719 O O . PHE A 1 86 ? -7.286 9.691 8.335 1.00 96.00 86 PHE A O 1
ATOM 726 N N . ILE A 1 87 ? -8.306 8.848 10.157 1.00 94.81 87 ILE A N 1
ATOM 727 C CA . ILE A 1 87 ? -8.822 10.135 10.649 1.00 94.81 87 ILE A CA 1
ATOM 728 C C . ILE A 1 87 ? -7.670 11.107 10.927 1.00 94.81 87 ILE A C 1
ATOM 730 O O . ILE A 1 87 ? -7.704 12.242 10.451 1.00 94.81 87 ILE A O 1
ATOM 734 N N . ASN A 1 88 ? -6.629 10.645 11.623 1.00 94.50 88 ASN A N 1
ATOM 735 C CA . ASN A 1 88 ? -5.465 11.464 11.960 1.00 94.50 88 ASN A CA 1
ATOM 736 C C . ASN A 1 88 ? -4.714 11.904 10.697 1.00 94.50 88 ASN A C 1
ATOM 738 O O . ASN A 1 88 ? -4.463 13.093 10.511 1.00 94.50 88 ASN A O 1
ATOM 742 N N . GLN A 1 89 ? -4.449 10.973 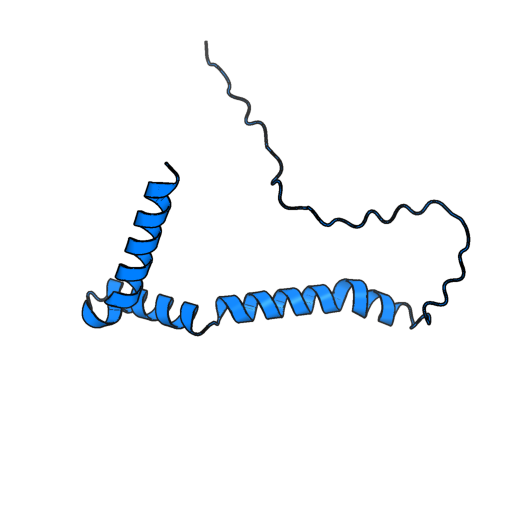9.774 1.00 92.50 89 GLN A N 1
ATOM 743 C CA . GLN A 1 89 ? -3.822 11.280 8.482 1.00 92.50 89 GLN A CA 1
ATOM 744 C C . GLN A 1 89 ? -4.631 12.295 7.662 1.00 92.50 89 GLN A C 1
ATOM 746 O O . GLN A 1 89 ? -4.074 13.196 7.033 1.00 92.50 89 GLN A O 1
ATOM 751 N N . TYR A 1 90 ? -5.959 12.173 7.646 1.00 91.38 90 TYR A N 1
ATOM 752 C CA . TYR A 1 90 ? -6.821 13.119 6.944 1.00 91.38 90 TYR A CA 1
ATOM 753 C C . TYR A 1 90 ? -6.778 14.511 7.590 1.00 91.38 90 TYR A C 1
ATOM 755 O O . TYR A 1 90 ? -6.664 15.514 6.884 1.00 91.38 90 TYR A O 1
ATOM 763 N N . GLN A 1 91 ? -6.813 14.577 8.924 1.00 92.00 91 GLN A N 1
ATOM 764 C CA . GLN A 1 91 ? -6.738 15.832 9.666 1.00 92.00 91 GLN A CA 1
ATOM 765 C C . GLN A 1 91 ? -5.401 16.555 9.441 1.00 92.00 91 GLN A C 1
ATOM 767 O O . GLN A 1 91 ? -5.414 17.737 9.094 1.00 92.00 91 GLN A O 1
ATOM 772 N N . GLU A 1 92 ? -4.271 15.851 9.550 1.00 90.19 92 GLU A N 1
ATOM 773 C CA . GLU A 1 92 ? -2.935 16.406 9.289 1.00 90.19 92 GLU A CA 1
ATOM 774 C C . GLU A 1 92 ? -2.837 16.989 7.873 1.00 90.19 92 GLU A C 1
ATOM 776 O O . GLU A 1 92 ? -2.369 18.112 7.670 1.00 90.19 92 GLU A O 1
ATOM 781 N N . ASN A 1 93 ? -3.347 16.268 6.872 1.00 85.25 93 ASN A N 1
ATOM 782 C CA . ASN A 1 93 ? -3.364 16.748 5.491 1.00 85.25 93 ASN A CA 1
ATOM 783 C C . ASN A 1 93 ? -4.240 17.998 5.310 1.00 85.25 93 ASN A C 1
ATOM 785 O O . ASN A 1 93 ? -3.877 18.906 4.557 1.00 85.25 93 ASN A O 1
ATOM 789 N N . CYS A 1 94 ? -5.372 18.086 6.009 1.00 81.12 94 CYS A N 1
ATOM 790 C CA . CYS A 1 94 ? -6.212 19.281 5.997 1.00 81.12 94 CYS A CA 1
ATOM 791 C C . CYS A 1 94 ? -5.548 20.485 6.681 1.00 81.12 94 CYS A C 1
ATOM 793 O O . CYS A 1 94 ? -5.740 21.615 6.232 1.00 81.12 94 CYS A O 1
ATOM 795 N N . GLU A 1 95 ? -4.787 20.276 7.753 1.00 78.25 95 GLU A N 1
ATOM 796 C CA . GLU A 1 95 ? -4.049 21.340 8.442 1.00 78.25 95 GLU A CA 1
ATOM 797 C C . GLU A 1 95 ? -2.883 21.854 7.596 1.00 78.25 95 GLU A C 1
ATOM 799 O O . GLU A 1 95 ? -2.728 23.064 7.436 1.00 78.25 95 GLU A O 1
ATOM 804 N N . ASN A 1 96 ? -2.145 20.952 6.950 1.00 72.12 96 ASN A N 1
ATOM 805 C CA . ASN A 1 96 ? -1.064 21.318 6.038 1.00 72.12 96 ASN A CA 1
ATOM 806 C C . ASN A 1 96 ? -1.567 22.150 4.853 1.00 72.12 96 ASN A C 1
ATOM 808 O O . ASN A 1 96 ? -0.922 23.120 4.465 1.00 72.12 96 ASN A O 1
ATOM 812 N N . LEU A 1 97 ? -2.749 21.842 4.310 1.00 61.81 97 LEU A N 1
ATOM 813 C CA . LEU A 1 97 ? -3.353 22.645 3.243 1.00 61.81 97 LEU A CA 1
ATOM 814 C C . LEU A 1 97 ? -3.742 24.059 3.702 1.00 61.81 97 LEU A C 1
ATOM 816 O O . LEU A 1 97 ? -3.658 24.978 2.896 1.00 61.81 97 LEU A O 1
ATOM 820 N N . LYS A 1 98 ? -4.100 24.272 4.977 1.00 61.41 98 LYS A N 1
ATOM 821 C CA . LYS A 1 98 ? -4.412 25.613 5.515 1.00 61.41 98 LYS A CA 1
ATOM 822 C C . LYS A 1 98 ? -3.190 26.530 5.630 1.00 61.41 98 LYS A C 1
ATOM 824 O O . LYS A 1 98 ? -3.369 27.728 5.773 1.00 61.41 98 LYS A O 1
ATOM 829 N N . ILE A 1 99 ? -1.972 25.989 5.592 1.00 59.16 99 ILE A N 1
ATOM 830 C CA . ILE A 1 99 ? -0.726 26.776 5.648 1.00 59.16 99 ILE A CA 1
ATOM 831 C C . ILE A 1 99 ? -0.363 27.345 4.263 1.00 59.16 99 ILE A C 1
ATOM 833 O O . ILE A 1 99 ? 0.372 28.325 4.166 1.00 59.16 99 ILE A O 1
ATOM 837 N N . PHE A 1 100 ? -0.885 26.752 3.185 1.00 49.94 100 PHE A N 1
ATOM 838 C CA . PHE A 1 100 ? -0.594 27.154 1.804 1.00 49.94 100 PHE A CA 1
ATOM 839 C C . PHE A 1 100 ? -1.651 28.083 1.172 1.00 49.94 100 PHE A C 1
ATOM 841 O O . PHE A 1 100 ? -1.483 28.461 0.010 1.00 49.94 100 PHE A O 1
ATOM 848 N N . PHE A 1 101 ? -2.705 28.459 1.905 1.00 46.34 101 PHE A N 1
ATOM 849 C CA . PHE A 1 101 ? -3.745 29.413 1.490 1.00 46.34 101 PHE A CA 1
ATOM 850 C C . PHE A 1 101 ? -3.867 30.553 2.500 1.00 46.34 101 PHE A C 1
ATOM 852 O O . PHE A 1 101 ? -4.149 31.685 2.049 1.00 46.34 101 PHE A O 1
#

Secondary structure (DSSP, 8-state):
---------PPPS-----------------------HHHHHIIIIIHHHHHHHHHHHHHHT-HHHHHHHHHHHHHHTT-HHHHHHHHHHHHHHHHHHHH--

Organism: NCBI:txid13131

Foldseek 3Di:
DDDDPDDDDDDPPPDPDDDPPDPDDDDDPPPPVPDDPVVVCCVPPVVVVVVVVVVVCCVCPPPLNVLLVQLVVCVVVVNCVSVVSNVVVVVVVVVVVVVVD

pLDDT: mean 77.01, std 19.53, range [35.78, 97.69]

Radius of gyration: 24.46 Å; chains: 1; bounding box: 57×46×54 Å